Protein AF-Q5BWU7-F1 (afdb_monomer_lite)

Organism: Schistosoma japonicum (NCBI:txid6182)

Foldseek 3Di:
DVQLVVQADPVCHCVSSVVSCCVAVVVQVVVCVVVPLDDVVKDKDKDKDQDFPCVVPVVDDDDDDDDDDPRRDPIFIKIWIADPVRDTDIDGPVVDPPPDD

Secondary structure (DSSP, 8-state):
-HHHHTT-BTTTBHHHHHHHHIIIIIHHHHHHHHTT---TT-EEEEEEE---HHHHHTTS-----------PPPPEEEEEEE-TTS-EEEEETTTS-----

Radius of gyration: 16.76 Å; chains: 1; bounding box: 38×38×37 Å

pLDDT: mean 74.26, std 19.27, range [34.66, 96.88]

Structure (mmCIF, N/CA/C/O backbone):
data_AF-Q5BWU7-F1
#
_entry.id   AF-Q5BWU7-F1
#
loop_
_atom_site.group_PDB
_atom_site.id
_atom_site.type_symbol
_atom_site.label_atom_id
_atom_site.label_alt_id
_atom_site.label_comp_id
_atom_site.label_asym_id
_atom_site.label_entity_id
_atom_site.label_seq_id
_atom_site.pdbx_PDB_ins_code
_atom_site.Cartn_x
_atom_site.Cartn_y
_atom_site.Cartn_z
_atom_site.occupancy
_atom_site.B_iso_or_equiv
_atom_site.auth_seq_id
_atom_site.auth_comp_id
_atom_site.auth_asym_id
_atom_site.auth_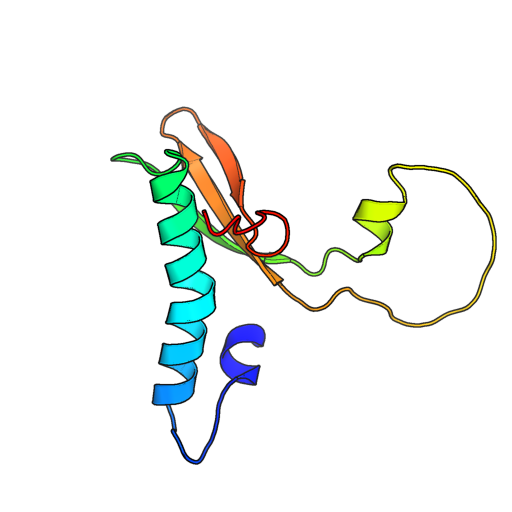atom_id
_atom_site.pdbx_PDB_model_num
ATOM 1 N N . VAL A 1 1 ? -2.930 -4.924 -8.052 1.00 57.03 1 VAL A N 1
ATOM 2 C CA . VAL A 1 1 ? -1.567 -5.506 -8.150 1.00 57.03 1 VAL A CA 1
ATOM 3 C C . VAL A 1 1 ? -0.626 -4.532 -8.849 1.00 57.03 1 VAL A C 1
ATOM 5 O O . VAL A 1 1 ? 0.527 -4.436 -8.454 1.00 57.03 1 VAL A O 1
ATOM 8 N N . ASP A 1 2 ? -1.155 -3.741 -9.780 1.00 77.12 2 ASP A N 1
ATOM 9 C CA . ASP A 1 2 ? -0.426 -2.786 -10.626 1.00 77.12 2 ASP A CA 1
ATOM 10 C C . ASP A 1 2 ? 0.504 -1.829 -9.862 1.00 77.12 2 ASP A C 1
ATOM 12 O O . ASP A 1 2 ? 1.660 -1.706 -10.228 1.00 77.12 2 ASP A O 1
ATOM 16 N N . LEU A 1 3 ? 0.101 -1.296 -8.702 1.00 80.94 3 LEU A N 1
ATOM 17 C CA . LEU A 1 3 ? 0.917 -0.340 -7.933 1.00 80.94 3 LEU A CA 1
ATOM 18 C C . LEU A 1 3 ? 2.337 -0.778 -7.550 1.00 80.94 3 LEU A C 1
ATOM 20 O O . LEU A 1 3 ? 3.233 0.059 -7.465 1.00 80.94 3 LEU A O 1
ATOM 24 N N . ILE A 1 4 ? 2.516 -2.053 -7.209 1.00 86.06 4 ILE A N 1
ATOM 25 C CA . ILE A 1 4 ? 3.829 -2.589 -6.826 1.00 86.06 4 ILE A CA 1
ATOM 26 C C . ILE A 1 4 ? 4.623 -2.941 -8.085 1.00 86.06 4 ILE A C 1
ATOM 28 O O . ILE A 1 4 ? 5.834 -2.749 -8.135 1.00 86.06 4 ILE A O 1
ATOM 32 N N . VAL A 1 5 ? 3.922 -3.428 -9.111 1.00 86.12 5 VAL A N 1
ATOM 33 C CA . VAL A 1 5 ? 4.504 -3.805 -10.401 1.00 86.12 5 VAL A CA 1
ATOM 34 C C . VAL A 1 5 ? 4.990 -2.576 -11.170 1.00 86.12 5 VAL A C 1
ATOM 36 O O . VAL A 1 5 ? 6.019 -2.659 -11.830 1.00 86.12 5 VAL A O 1
ATOM 39 N N . ASP A 1 6 ? 4.330 -1.427 -11.023 1.00 84.31 6 ASP A N 1
ATOM 40 C CA . ASP A 1 6 ? 4.732 -0.152 -11.632 1.00 84.31 6 ASP A CA 1
ATOM 41 C C . ASP A 1 6 ? 6.125 0.312 -11.177 1.00 84.31 6 ASP A C 1
ATOM 43 O O . ASP A 1 6 ? 6.799 1.048 -11.893 1.00 84.31 6 ASP A O 1
ATOM 47 N N . GLY A 1 7 ? 6.579 -0.120 -9.996 1.00 83.44 7 GLY A N 1
ATOM 48 C CA . GLY A 1 7 ? 7.933 0.149 -9.510 1.00 83.44 7 GLY A CA 1
ATOM 49 C C . GLY A 1 7 ? 8.970 -0.895 -9.931 1.00 83.44 7 GLY A C 1
ATOM 50 O O . GLY A 1 7 ? 10.082 -0.882 -9.404 1.00 83.44 7 GLY A O 1
ATOM 51 N N . TYR A 1 8 ? 8.629 -1.809 -10.846 1.00 92.75 8 TYR A N 1
ATOM 52 C CA . TYR A 1 8 ? 9.573 -2.783 -11.381 1.00 92.75 8 TYR A CA 1
ATOM 53 C C . TYR A 1 8 ? 10.646 -2.110 -12.242 1.00 92.75 8 TYR A C 1
ATOM 55 O O . TYR A 1 8 ? 10.350 -1.467 -13.248 1.00 92.75 8 TYR A O 1
ATOM 63 N N . ASP A 1 9 ? 11.905 -2.348 -11.895 1.00 92.00 9 ASP A N 1
ATOM 64 C CA . ASP A 1 9 ? 13.063 -1.962 -12.695 1.00 92.00 9 ASP A CA 1
ATOM 65 C C . ASP A 1 9 ? 13.756 -3.218 -13.235 1.00 92.00 9 ASP A C 1
ATOM 67 O O . ASP A 1 9 ? 14.206 -4.074 -12.470 1.00 92.00 9 ASP A O 1
ATOM 71 N N . VAL A 1 10 ? 13.878 -3.314 -14.563 1.00 94.94 10 VAL A N 1
ATOM 72 C CA . VAL A 1 10 ? 14.530 -4.430 -15.268 1.00 94.94 10 VAL A CA 1
ATOM 73 C C . VAL A 1 10 ? 15.983 -4.612 -14.827 1.00 94.94 10 VAL A C 1
ATOM 75 O O . VAL A 1 10 ? 16.434 -5.749 -14.707 1.00 94.94 10 VAL A O 1
ATOM 78 N N . TYR A 1 11 ? 16.710 -3.523 -14.559 1.00 96.88 11 TYR A N 1
ATOM 79 C CA . TYR A 1 11 ? 18.107 -3.587 -14.129 1.00 96.88 11 TYR A CA 1
ATOM 80 C C . TYR A 1 11 ? 18.248 -4.272 -12.763 1.00 96.88 11 TYR A C 1
ATOM 82 O O . TYR A 1 11 ? 19.200 -5.015 -12.527 1.00 96.88 11 TYR A O 1
ATOM 90 N N . TYR A 1 12 ? 17.272 -4.065 -11.875 1.00 93.56 12 TYR A N 1
ATOM 91 C CA . TYR A 1 12 ? 17.260 -4.643 -10.530 1.00 93.56 12 TYR A CA 1
ATOM 92 C C . TYR A 1 12 ? 16.395 -5.909 -10.416 1.00 93.56 12 TYR A C 1
ATOM 94 O O . TYR A 1 12 ? 16.438 -6.599 -9.393 1.00 93.56 12 TYR A O 1
ATOM 102 N N . GLY A 1 13 ? 15.620 -6.248 -11.447 1.00 93.00 13 GLY A N 1
ATOM 103 C CA . GLY A 1 13 ? 14.727 -7.402 -11.471 1.00 93.00 13 GLY A CA 1
ATOM 104 C C . GLY A 1 13 ? 13.753 -7.406 -10.290 1.00 93.00 13 GLY A C 1
ATOM 105 O O . GLY A 1 13 ? 13.326 -6.358 -9.806 1.00 93.00 13 GLY A O 1
ATOM 106 N N . ALA A 1 14 ? 13.436 -8.589 -9.756 1.00 93.00 14 ALA A N 1
ATOM 107 C CA . ALA A 1 14 ? 12.515 -8.746 -8.621 1.00 93.00 14 ALA A CA 1
ATOM 108 C C . ALA A 1 14 ? 12.952 -8.007 -7.335 1.00 93.00 14 ALA A C 1
ATOM 110 O O . ALA A 1 14 ? 12.140 -7.820 -6.429 1.00 93.00 14 ALA A O 1
ATOM 111 N N . ARG A 1 15 ? 14.209 -7.542 -7.245 1.00 95.19 15 ARG A N 1
ATOM 112 C CA . ARG A 1 15 ? 14.677 -6.725 -6.116 1.00 95.19 15 ARG A CA 1
ATOM 113 C C . ARG A 1 15 ? 13.929 -5.392 -6.023 1.00 95.19 15 ARG A C 1
ATOM 115 O O . ARG A 1 15 ? 13.660 -4.938 -4.917 1.00 95.19 15 ARG A O 1
ATOM 122 N N . SER A 1 16 ? 13.579 -4.798 -7.163 1.00 94.00 16 SER A N 1
ATOM 123 C CA . SER A 1 16 ? 12.797 -3.553 -7.224 1.00 94.00 16 SER A CA 1
ATOM 124 C C . SER A 1 16 ? 11.397 -3.723 -6.620 1.00 94.00 16 SER A C 1
ATOM 126 O O . SER A 1 16 ? 10.952 -2.891 -5.837 1.00 94.00 16 SER A O 1
ATOM 128 N N . ILE A 1 17 ? 10.758 -4.871 -6.863 1.00 92.88 17 ILE A N 1
ATOM 129 C CA . ILE A 1 17 ? 9.475 -5.234 -6.247 1.00 92.88 17 ILE A CA 1
ATOM 130 C C . ILE A 1 17 ? 9.598 -5.349 -4.731 1.00 92.88 17 ILE A C 1
ATOM 132 O O . ILE A 1 17 ? 8.762 -4.817 -4.005 1.00 92.88 17 ILE A O 1
ATOM 136 N N . ASN A 1 18 ? 10.643 -6.023 -4.242 1.00 94.06 18 ASN A N 1
ATOM 137 C CA . ASN A 1 18 ? 10.852 -6.157 -2.804 1.00 94.06 18 ASN A CA 1
ATOM 138 C C . ASN A 1 18 ? 11.035 -4.785 -2.134 1.00 94.06 18 ASN A C 1
ATOM 140 O O . ASN A 1 18 ? 10.435 -4.522 -1.097 1.00 94.06 18 ASN A O 1
ATOM 144 N N . TYR A 1 19 ? 11.782 -3.882 -2.775 1.00 93.38 19 TYR A N 1
ATOM 145 C CA . TYR A 1 19 ? 11.934 -2.506 -2.305 1.00 93.38 19 TYR A CA 1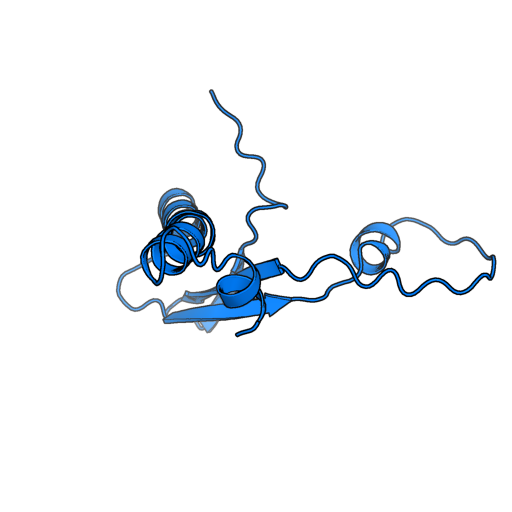
ATOM 146 C C . TYR A 1 19 ? 10.594 -1.755 -2.225 1.00 93.38 19 TYR A C 1
ATOM 148 O O . TYR A 1 19 ? 10.319 -1.086 -1.227 1.00 93.38 19 TYR A O 1
ATOM 156 N N . GLU A 1 20 ? 9.730 -1.887 -3.235 1.00 90.44 20 GLU A N 1
ATOM 157 C CA . GLU A 1 20 ? 8.404 -1.256 -3.221 1.00 90.44 20 GLU A CA 1
ATOM 158 C C . GLU A 1 20 ? 7.484 -1.821 -2.129 1.00 90.44 20 GLU A C 1
ATOM 160 O O . GLU A 1 20 ? 6.727 -1.072 -1.506 1.00 90.44 20 GLU A O 1
ATOM 165 N N . ILE A 1 21 ? 7.579 -3.122 -1.843 1.00 92.50 21 ILE A N 1
ATOM 166 C CA . ILE A 1 21 ? 6.863 -3.758 -0.730 1.00 92.50 21 ILE A CA 1
ATOM 167 C C . ILE A 1 21 ? 7.368 -3.212 0.610 1.00 92.50 21 ILE A C 1
ATOM 169 O O . ILE A 1 21 ? 6.559 -2.812 1.448 1.00 92.50 21 ILE A O 1
ATOM 173 N N . GLU A 1 22 ? 8.685 -3.146 0.809 1.00 91.75 22 GLU A N 1
ATOM 174 C CA . GLU A 1 22 ? 9.296 -2.656 2.049 1.00 91.75 22 GLU A CA 1
ATOM 175 C C . GLU A 1 22 ? 8.876 -1.210 2.350 1.00 91.75 22 GLU A C 1
ATOM 177 O O . GLU A 1 22 ? 8.313 -0.923 3.407 1.00 91.75 22 GLU A O 1
ATOM 182 N N . ARG A 1 23 ? 9.061 -0.294 1.397 1.00 87.94 23 ARG A N 1
ATOM 183 C CA . ARG A 1 23 ? 8.807 1.137 1.633 1.00 87.94 23 ARG A CA 1
ATOM 184 C C . ARG A 1 23 ? 7.327 1.515 1.751 1.00 87.94 23 ARG A C 1
ATOM 186 O O . ARG A 1 23 ? 7.028 2.601 2.238 1.00 87.94 23 ARG A O 1
ATOM 193 N N . ARG A 1 24 ? 6.400 0.709 1.212 1.00 87.81 24 ARG A N 1
ATOM 194 C CA . ARG A 1 24 ? 4.961 1.038 1.223 1.00 87.81 24 ARG A CA 1
ATOM 195 C C . ARG A 1 24 ? 4.174 0.163 2.185 1.00 87.81 24 ARG A C 1
ATOM 197 O O . ARG A 1 24 ? 3.411 0.681 2.987 1.00 87.81 24 ARG A O 1
ATOM 204 N N . ILE A 1 25 ? 4.334 -1.156 2.112 1.00 90.12 25 ILE A N 1
ATOM 205 C CA . ILE A 1 25 ? 3.546 -2.096 2.919 1.00 90.12 25 ILE A CA 1
ATOM 206 C C . ILE A 1 25 ? 4.172 -2.262 4.301 1.00 90.12 25 ILE A C 1
ATOM 208 O O . ILE A 1 25 ? 3.465 -2.144 5.300 1.00 90.12 25 ILE A O 1
ATOM 212 N N . ILE A 1 26 ? 5.486 -2.497 4.379 1.00 92.62 26 ILE A N 1
ATOM 213 C CA . ILE A 1 26 ? 6.142 -2.685 5.682 1.00 92.62 26 ILE A CA 1
ATOM 214 C C . ILE A 1 26 ? 6.145 -1.378 6.472 1.00 92.62 26 ILE A C 1
ATOM 216 O O . ILE A 1 26 ? 5.838 -1.398 7.658 1.00 92.62 26 ILE A O 1
ATOM 220 N N . SER A 1 27 ? 6.376 -0.235 5.822 1.00 90.50 27 SER A N 1
ATOM 221 C CA . SER A 1 27 ? 6.249 1.068 6.486 1.00 90.50 27 SER A CA 1
ATOM 222 C C . SER A 1 27 ? 4.847 1.320 7.061 1.00 90.50 27 SER A C 1
ATOM 224 O O . SER A 1 27 ? 4.742 1.827 8.172 1.00 90.50 27 SER A O 1
ATOM 226 N N . LEU A 1 28 ? 3.770 0.927 6.366 1.00 89.25 28 LEU A N 1
ATOM 227 C CA . LEU A 1 28 ? 2.401 1.022 6.902 1.00 89.25 28 LEU A CA 1
ATOM 228 C C . LEU A 1 28 ? 2.180 0.119 8.113 1.00 89.25 28 LEU A C 1
ATOM 230 O O . LEU A 1 28 ? 1.513 0.515 9.064 1.00 89.25 28 LEU A O 1
ATOM 234 N N . LEU A 1 29 ? 2.713 -1.100 8.065 1.00 90.88 29 LEU A N 1
ATOM 235 C CA . LEU A 1 29 ? 2.622 -2.041 9.177 1.00 90.88 29 LEU A CA 1
ATOM 236 C C . LEU A 1 29 ? 3.378 -1.525 10.401 1.00 90.88 29 LEU A C 1
ATOM 238 O O . LEU A 1 29 ? 2.827 -1.554 11.495 1.00 90.88 29 LEU A O 1
ATOM 242 N N . ALA A 1 30 ? 4.594 -1.010 10.211 1.00 90.75 30 ALA A N 1
ATOM 243 C CA . ALA A 1 30 ? 5.369 -0.389 11.280 1.00 90.75 30 ALA A CA 1
ATOM 244 C C . ALA A 1 30 ? 4.605 0.788 11.899 1.00 90.75 30 ALA A C 1
ATOM 246 O O . ALA A 1 30 ? 4.470 0.868 13.113 1.00 90.75 30 ALA A O 1
ATOM 247 N N . LEU A 1 31 ? 4.006 1.638 11.063 1.00 87.44 31 LEU A N 1
ATOM 248 C CA . LEU A 1 31 ? 3.189 2.755 11.523 1.00 87.44 31 LEU A CA 1
ATOM 249 C C . LEU A 1 31 ? 1.972 2.296 12.347 1.00 87.44 31 LEU A C 1
ATOM 251 O O . LEU A 1 31 ? 1.660 2.884 13.380 1.00 87.44 31 LEU A O 1
ATOM 255 N N . ALA A 1 32 ? 1.279 1.243 11.908 1.00 88.38 32 ALA A N 1
ATOM 256 C CA . ALA A 1 32 ? 0.151 0.684 12.650 1.00 88.38 32 ALA A CA 1
ATOM 257 C C . ALA A 1 32 ? 0.571 0.090 14.003 1.00 88.38 32 ALA A C 1
ATOM 259 O O . ALA A 1 32 ? -0.217 0.115 14.950 1.00 88.38 32 ALA A O 1
ATOM 260 N N . ASP A 1 33 ? 1.791 -0.438 14.088 1.00 89.50 33 ASP A N 1
ATOM 261 C CA . ASP A 1 33 ? 2.365 -0.981 15.319 1.00 89.50 33 ASP A CA 1
ATOM 262 C C . ASP A 1 33 ? 2.725 0.150 16.288 1.00 89.50 33 ASP A C 1
ATOM 264 O O . ASP A 1 33 ? 2.281 0.147 17.435 1.00 89.50 33 ASP A O 1
ATOM 268 N N . GLU A 1 34 ? 3.409 1.189 15.795 1.00 88.75 34 GLU A N 1
ATOM 269 C CA . GLU A 1 34 ? 3.757 2.395 16.558 1.00 88.75 34 GLU A CA 1
ATOM 270 C C . GLU A 1 34 ? 2.520 3.127 17.102 1.00 88.75 34 GLU A C 1
ATOM 272 O O . GLU A 1 34 ? 2.540 3.646 18.219 1.00 88.75 34 GLU A O 1
ATOM 277 N N . GLN A 1 35 ? 1.422 3.147 16.340 1.00 86.88 35 GLN A N 1
ATOM 278 C CA . GLN A 1 35 ? 0.147 3.742 16.759 1.00 86.88 35 GLN A CA 1
ATOM 279 C C . GLN A 1 35 ? -0.686 2.820 17.666 1.00 86.88 35 GLN A C 1
ATOM 281 O O . GLN A 1 35 ? -1.718 3.240 18.192 1.00 86.88 35 GLN A O 1
ATOM 286 N N . GLY A 1 36 ? -0.238 1.581 17.886 1.00 86.50 36 GLY A N 1
ATOM 287 C CA . GLY A 1 36 ? -0.887 0.625 18.779 1.00 86.50 36 GLY A CA 1
ATOM 288 C C . GLY A 1 36 ? -2.168 0.010 18.218 1.00 86.50 36 GLY A C 1
ATOM 289 O O . GLY A 1 36 ? -3.007 -0.435 18.993 1.00 86.50 36 GLY A O 1
ATOM 290 N N . TYR A 1 37 ? -2.345 -0.024 16.895 1.00 86.00 37 TYR A N 1
ATOM 291 C CA . TYR A 1 37 ? -3.493 -0.680 16.257 1.00 86.00 37 TYR A CA 1
ATOM 292 C C . TYR A 1 37 ? -3.290 -2.186 16.057 1.00 86.00 37 TYR A C 1
ATOM 294 O O . TYR A 1 37 ? -4.259 -2.938 15.913 1.00 86.00 37 TYR A O 1
ATOM 302 N N . LEU A 1 38 ? -2.036 -2.644 16.041 1.00 87.69 38 LEU A N 1
ATOM 303 C CA . LEU A 1 38 ? -1.687 -4.055 15.917 1.00 87.69 38 LEU A CA 1
ATOM 304 C C . LEU A 1 38 ? -1.627 -4.720 17.298 1.00 87.69 38 LEU A C 1
ATOM 306 O O . LEU A 1 38 ? -0.836 -4.356 18.167 1.00 87.69 38 LEU A O 1
ATOM 310 N N . HIS A 1 39 ? -2.473 -5.728 17.496 1.00 86.88 39 HIS A N 1
ATOM 311 C CA . HIS A 1 39 ? -2.514 -6.546 18.702 1.00 86.88 39 HIS A CA 1
ATOM 312 C C . HIS A 1 39 ? -2.531 -8.035 18.336 1.00 86.88 39 HIS A C 1
ATOM 314 O O . HIS A 1 39 ? -2.905 -8.403 17.217 1.00 86.88 39 HIS A O 1
ATOM 320 N N . PRO A 1 40 ? -2.154 -8.930 19.266 1.00 88.00 40 PRO A N 1
ATOM 321 C CA . PRO A 1 40 ? -2.326 -10.361 19.062 1.00 88.00 40 PRO A CA 1
ATOM 322 C C . PRO A 1 40 ? -3.793 -10.698 18.760 1.00 88.00 40 PRO A C 1
ATOM 324 O O . PRO A 1 40 ? -4.678 -10.436 19.571 1.00 88.00 40 PRO A O 1
ATOM 327 N N . GLY A 1 41 ? -4.046 -11.282 17.587 1.00 85.44 41 GLY A N 1
ATOM 328 C CA . GLY A 1 41 ? -5.399 -11.590 17.109 1.00 85.44 41 GLY A CA 1
ATOM 329 C C . GLY A 1 41 ? -6.039 -10.509 16.230 1.00 85.44 41 GLY A C 1
ATOM 330 O O . GLY A 1 41 ? -7.161 -10.714 15.772 1.00 85.44 41 GLY A O 1
ATOM 331 N N . SER A 1 42 ? -5.347 -9.398 15.954 1.00 86.00 42 SER A N 1
ATOM 332 C CA . SER A 1 42 ? -5.777 -8.438 14.933 1.00 86.00 42 SER A CA 1
ATOM 333 C C . SER A 1 42 ? -5.664 -9.039 13.530 1.00 86.00 42 SER A C 1
ATOM 335 O O . SER A 1 42 ? -4.722 -9.770 13.213 1.00 86.00 42 SER A O 1
ATOM 337 N N . HIS A 1 43 ? -6.607 -8.684 12.662 1.00 90.56 43 HIS A N 1
ATOM 338 C CA . HIS A 1 43 ? -6.593 -9.037 11.248 1.00 90.56 43 HIS A CA 1
ATOM 339 C C . HIS A 1 43 ? -6.197 -7.828 10.409 1.00 90.56 43 HIS A C 1
ATOM 341 O O . HIS A 1 43 ? -6.709 -6.730 10.604 1.00 90.56 43 HIS A O 1
ATOM 347 N N . VAL A 1 44 ? -5.301 -8.037 9.450 1.00 90.25 44 VAL A N 1
ATOM 348 C CA . VAL A 1 44 ? -4.799 -6.976 8.578 1.00 90.25 44 VAL A CA 1
ATOM 349 C C . VAL A 1 44 ? -5.252 -7.237 7.151 1.00 90.25 44 VAL A C 1
ATOM 351 O O . VAL A 1 44 ? -5.013 -8.313 6.606 1.00 90.25 44 VAL A O 1
ATOM 354 N N . ASN A 1 45 ? -5.880 -6.240 6.536 1.00 91.06 45 ASN A N 1
ATOM 355 C CA . ASN A 1 45 ? -6.300 -6.273 5.145 1.00 91.06 45 ASN A CA 1
ATOM 356 C C . ASN A 1 45 ? -5.662 -5.115 4.369 1.00 91.06 45 ASN A C 1
ATOM 358 O O . ASN A 1 45 ? -5.877 -3.946 4.684 1.00 91.06 45 ASN A O 1
ATOM 362 N N . ILE A 1 46 ? -4.894 -5.442 3.333 1.00 88.81 46 ILE A N 1
ATOM 363 C CA . ILE A 1 46 ? -4.194 -4.465 2.495 1.00 88.81 46 ILE A CA 1
ATOM 364 C C . ILE A 1 46 ? -5.028 -4.226 1.239 1.00 88.81 46 ILE A C 1
ATOM 366 O O . ILE A 1 46 ? -5.378 -5.165 0.525 1.00 88.81 46 ILE A O 1
ATOM 370 N N . SER A 1 47 ? -5.333 -2.963 0.953 1.00 87.50 47 SER A N 1
ATOM 371 C CA . SER A 1 47 ? -6.158 -2.572 -0.190 1.00 87.50 47 SER A CA 1
ATOM 372 C C . SER A 1 47 ? -5.542 -1.410 -0.960 1.00 87.50 47 SER A C 1
ATOM 374 O O . SER A 1 47 ? -4.693 -0.684 -0.447 1.00 87.50 47 SER A O 1
ATOM 376 N N . VAL A 1 48 ? -5.962 -1.244 -2.213 1.00 85.62 48 VAL A N 1
ATOM 377 C CA . VAL A 1 48 ? -5.576 -0.099 -3.039 1.00 85.62 48 VAL A CA 1
ATOM 378 C C . VAL A 1 48 ? -6.764 0.847 -3.137 1.00 85.62 48 VAL A C 1
ATOM 380 O O . VAL A 1 48 ? -7.847 0.443 -3.556 1.00 85.62 48 VAL A O 1
ATOM 383 N N . SER A 1 49 ? -6.563 2.101 -2.743 1.00 81.88 49 SER A N 1
ATOM 384 C CA . SER A 1 49 ? -7.559 3.161 -2.848 1.00 81.88 49 SER A CA 1
ATOM 385 C C . SER A 1 49 ? -7.229 4.090 -4.011 1.00 81.88 49 SER A C 1
ATOM 387 O O . SER A 1 49 ? -6.088 4.513 -4.185 1.00 81.88 49 SER A O 1
ATOM 389 N N . HIS A 1 50 ? -8.256 4.440 -4.781 1.00 70.12 50 HIS A N 1
ATOM 390 C CA . HIS A 1 50 ? -8.199 5.433 -5.858 1.00 70.12 50 HIS A CA 1
ATOM 391 C C . HIS A 1 50 ? -8.923 6.734 -5.472 1.00 70.12 50 HIS A C 1
ATOM 393 O O . HIS A 1 50 ? -9.314 7.505 -6.348 1.00 70.12 50 HIS A O 1
ATOM 399 N N . LYS A 1 51 ? -9.169 6.961 -4.168 1.00 60.22 51 LYS A N 1
ATOM 400 C CA . LYS A 1 51 ? -9.938 8.114 -3.664 1.00 60.22 51 LYS A CA 1
ATOM 401 C C . LYS A 1 51 ? -9.387 9.413 -4.238 1.00 60.22 51 LYS A C 1
ATOM 403 O O . LYS A 1 51 ? -8.256 9.773 -3.905 1.00 60.22 51 LYS A O 1
ATOM 408 N N . SER A 1 52 ? -10.174 10.097 -5.069 1.00 50.66 52 SER A N 1
ATOM 409 C CA . SER A 1 52 ? -9.759 11.333 -5.727 1.00 50.66 52 SER A CA 1
ATOM 410 C C . SER A 1 52 ? -9.415 12.384 -4.668 1.00 50.66 52 SER A C 1
ATOM 412 O O . SER A 1 52 ? -10.068 12.458 -3.631 1.00 50.66 52 SER A O 1
ATOM 414 N N . VAL A 1 53 ? -8.423 13.239 -4.932 1.00 50.06 53 VAL A N 1
ATOM 415 C CA . VAL A 1 53 ? -8.108 14.413 -4.095 1.00 50.06 53 VAL A CA 1
ATOM 416 C C . VAL A 1 53 ? -9.365 15.286 -3.888 1.00 50.06 53 VAL A C 1
ATOM 418 O O . VAL A 1 53 ? -9.497 15.963 -2.870 1.00 50.06 53 VAL A O 1
ATOM 421 N N . LYS A 1 54 ? -10.348 15.203 -4.803 1.00 45.97 54 LYS A N 1
ATOM 422 C CA . LYS A 1 54 ? -11.671 15.831 -4.668 1.00 45.97 54 LYS A CA 1
ATOM 423 C C . LYS A 1 54 ? -12.510 15.319 -3.489 1.00 45.97 54 LYS A C 1
ATOM 425 O O . LYS A 1 54 ? -13.268 16.113 -2.940 1.00 45.97 54 LYS A O 1
ATOM 430 N N . ASP A 1 55 ? -12.369 14.062 -3.069 1.00 49.72 55 ASP A N 1
ATOM 431 C CA . ASP A 1 55 ? -13.171 13.493 -1.973 1.00 49.72 55 ASP A CA 1
ATOM 432 C C . ASP A 1 55 ? -12.707 13.986 -0.591 1.00 49.72 55 ASP A C 1
ATOM 434 O O . ASP A 1 55 ? -13.497 14.032 0.349 1.00 49.72 55 ASP A O 1
ATOM 438 N N . GLU A 1 56 ? -11.443 14.402 -0.469 1.00 53.25 56 GLU A N 1
ATOM 439 C CA . GLU A 1 56 ? -10.890 14.996 0.759 1.00 53.25 56 GLU A CA 1
ATOM 440 C C . GLU A 1 56 ? -11.196 16.508 0.817 1.00 53.25 56 GLU A C 1
ATOM 442 O O . GLU A 1 56 ? -11.518 17.048 1.875 1.00 53.25 56 GLU A O 1
ATOM 447 N N . ALA A 1 57 ? -11.168 17.195 -0.333 1.00 47.25 57 ALA A N 1
ATOM 448 C CA . ALA A 1 57 ? -11.404 18.637 -0.424 1.00 47.25 57 ALA A CA 1
ATOM 449 C C . ALA A 1 57 ? -12.897 19.035 -0.390 1.00 47.25 57 ALA A C 1
ATOM 451 O O . ALA A 1 57 ? -13.230 20.110 0.107 1.00 47.25 57 ALA A O 1
ATOM 452 N N . TRP A 1 58 ? -13.823 18.189 -0.864 1.00 44.41 58 TRP A N 1
ATOM 453 C CA . TRP A 1 58 ? -15.259 18.526 -0.919 1.00 44.41 58 TRP A CA 1
ATOM 454 C C . TRP A 1 58 ? -16.005 18.365 0.419 1.00 44.41 58 TRP A C 1
ATOM 456 O O . TRP A 1 58 ? -17.127 18.854 0.562 1.00 44.41 58 TRP A O 1
ATOM 466 N N . SER A 1 59 ? -15.384 17.793 1.460 1.00 48.69 59 SER A N 1
ATOM 467 C CA . SER A 1 59 ? -15.937 17.902 2.824 1.00 48.69 59 SER A CA 1
ATOM 468 C C . SER A 1 59 ? -15.812 19.324 3.397 1.00 48.69 59 SER A C 1
ATOM 470 O O . SER A 1 59 ? -16.359 19.606 4.463 1.00 48.69 59 SER A O 1
ATOM 472 N N . SER A 1 60 ? -15.134 20.240 2.695 1.00 51.38 60 SER A N 1
ATOM 473 C CA . SER A 1 60 ? -15.044 21.653 3.053 1.00 51.38 60 SER A CA 1
ATOM 474 C C . SER A 1 60 ? -15.311 22.549 1.836 1.00 51.38 60 SER A C 1
ATOM 476 O O . SER A 1 60 ? -14.393 22.975 1.151 1.00 51.38 60 SER A O 1
ATOM 478 N N . LYS A 1 61 ? -16.586 22.932 1.678 1.00 39.22 61 LYS A N 1
ATOM 479 C CA . LYS A 1 61 ? -17.136 24.042 0.861 1.00 39.22 61 LYS A CA 1
ATOM 480 C C . LYS A 1 61 ? -17.559 23.738 -0.590 1.00 39.22 61 LYS A C 1
ATOM 482 O O . LYS A 1 61 ? -16.781 23.327 -1.439 1.00 39.22 61 LYS A O 1
ATOM 487 N N . LYS A 1 62 ? -18.826 24.092 -0.859 1.00 46.25 62 LYS A N 1
ATOM 488 C CA . LYS A 1 62 ? -19.432 24.328 -2.182 1.00 46.25 62 LYS A CA 1
ATOM 489 C C . LYS A 1 62 ? -18.585 25.284 -3.032 1.00 46.25 62 LYS A C 1
ATOM 491 O O . LYS A 1 62 ? -18.313 26.386 -2.560 1.00 46.25 62 LYS A O 1
ATOM 496 N N . SER A 1 63 ? -18.398 24.957 -4.312 1.00 38.28 63 SER A N 1
ATOM 497 C CA . SER A 1 63 ? -18.569 25.909 -5.429 1.00 38.28 63 SER A CA 1
ATOM 498 C C . SER A 1 63 ? -18.509 25.215 -6.798 1.00 38.28 63 SER A C 1
ATOM 500 O O . SER A 1 63 ? -17.710 24.306 -7.003 1.00 38.28 63 SER A O 1
ATOM 502 N N . ASP A 1 64 ? -19.393 25.679 -7.684 1.00 47.25 64 ASP A N 1
ATOM 503 C CA . ASP A 1 64 ? -19.609 25.352 -9.101 1.00 47.25 64 ASP A CA 1
ATOM 504 C C . ASP A 1 64 ? -18.366 25.430 -10.007 1.00 47.25 64 ASP A C 1
ATOM 506 O O . ASP A 1 64 ? -17.485 26.259 -9.783 1.00 47.25 64 ASP A O 1
ATOM 510 N N . GLY A 1 65 ? -18.386 24.677 -11.120 1.00 38.59 65 GLY A N 1
ATOM 511 C CA . GLY A 1 65 ? -17.610 25.011 -12.326 1.00 38.59 65 GLY A CA 1
ATOM 512 C C . GLY A 1 65 ? -16.936 23.835 -13.044 1.00 38.59 65 GLY A C 1
ATOM 513 O O . GLY A 1 65 ? -15.956 23.274 -12.572 1.00 38.59 65 GLY A O 1
ATOM 514 N N . ASN A 1 66 ? -17.459 23.505 -14.223 1.00 45.53 66 ASN A N 1
ATOM 515 C CA . ASN A 1 66 ? -17.091 22.431 -15.150 1.00 45.53 66 ASN A CA 1
ATOM 516 C C . ASN A 1 66 ? -15.723 22.620 -15.860 1.00 45.53 66 ASN A C 1
ATOM 518 O O . ASN A 1 66 ? -15.521 23.655 -16.491 1.00 45.53 66 ASN A O 1
ATOM 522 N N . ASN A 1 67 ? -14.840 21.606 -15.839 1.00 41.47 67 ASN A N 1
ATOM 523 C CA . ASN A 1 67 ? -14.114 21.109 -17.024 1.00 41.47 67 ASN A CA 1
ATOM 524 C C . ASN A 1 67 ? -13.361 19.797 -16.727 1.00 41.47 67 ASN A C 1
ATOM 526 O O . ASN A 1 67 ? -12.725 19.635 -15.686 1.00 41.47 67 ASN A O 1
ATOM 530 N N . ASP A 1 68 ? -13.479 18.869 -17.668 1.00 46.09 68 ASP A N 1
ATOM 531 C CA . ASP A 1 68 ? -13.148 17.450 -17.587 1.00 46.09 68 ASP A CA 1
ATOM 532 C C . ASP A 1 68 ? -11.627 17.205 -17.661 1.00 46.09 68 ASP A C 1
ATOM 534 O O . ASP A 1 68 ? -10.992 17.376 -18.702 1.00 46.09 68 ASP A O 1
ATOM 538 N N . SER A 1 69 ? -11.023 16.808 -16.540 1.00 41.47 69 SER A N 1
ATOM 539 C CA . SER A 1 69 ? -9.752 16.088 -16.537 1.00 41.47 69 SER A CA 1
ATOM 540 C C . SER A 1 69 ? -9.824 14.984 -15.492 1.00 41.47 69 SER A C 1
ATOM 542 O O . SER A 1 69 ? -10.179 15.201 -14.328 1.00 41.47 69 SER A O 1
ATOM 544 N N . ILE A 1 70 ? -9.528 13.773 -15.951 1.00 48.69 70 ILE A N 1
ATOM 545 C CA . ILE A 1 70 ? -9.487 12.517 -15.205 1.00 48.69 70 ILE A CA 1
ATOM 546 C C . ILE A 1 70 ? -8.387 12.635 -14.137 1.00 48.69 70 ILE A C 1
ATOM 548 O O . ILE A 1 70 ? -7.278 12.138 -14.278 1.00 48.69 70 ILE A O 1
ATOM 552 N N . THR A 1 71 ? -8.673 13.358 -13.060 1.00 48.19 71 THR A N 1
ATOM 553 C CA . THR A 1 71 ? -7.823 13.509 -11.874 1.00 48.19 71 THR A CA 1
ATOM 554 C C . THR A 1 71 ? -8.243 12.450 -10.860 1.00 48.19 71 THR A C 1
ATOM 556 O O . THR A 1 71 ? -8.674 12.723 -9.736 1.00 48.19 71 THR A O 1
ATOM 559 N N . SER A 1 72 ? -8.178 11.190 -11.298 1.00 55.88 72 SER A N 1
ATOM 560 C CA . SER A 1 72 ? -8.154 10.068 -10.366 1.00 55.88 72 SER A CA 1
ATOM 561 C C . SER A 1 72 ? -6.893 10.261 -9.527 1.00 55.88 72 SER A C 1
ATOM 563 O O . SER A 1 72 ? -5.803 10.400 -10.081 1.00 55.88 72 SER A O 1
ATOM 565 N N . SER A 1 73 ? -7.049 10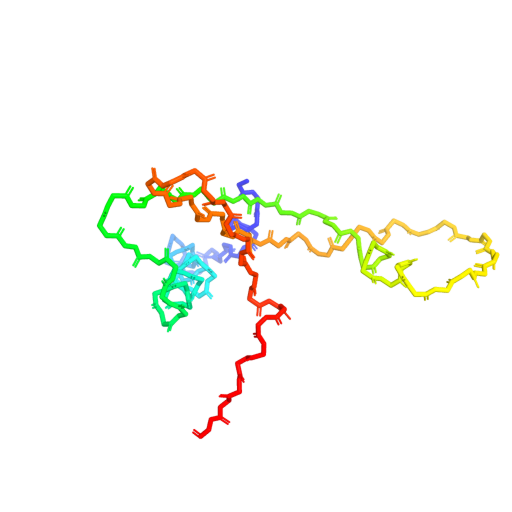.411 -8.210 1.00 58.66 73 SER A N 1
ATOM 566 C CA . SER A 1 73 ? -5.898 10.549 -7.312 1.00 58.66 73 SER A CA 1
ATOM 567 C C . SER A 1 73 ? -4.929 9.402 -7.565 1.00 58.66 73 SER A C 1
ATOM 569 O O . SER A 1 73 ? -5.399 8.293 -7.854 1.00 58.66 73 SER A O 1
ATOM 571 N N . PRO A 1 74 ? -3.610 9.637 -7.462 1.00 68.62 74 PRO A N 1
ATOM 572 C CA . PRO A 1 74 ? -2.646 8.566 -7.608 1.00 68.62 74 PRO A CA 1
ATOM 573 C C . PRO A 1 74 ? -3.057 7.375 -6.727 1.00 68.62 74 PRO A C 1
ATOM 575 O O . PRO A 1 74 ? -3.396 7.566 -5.551 1.00 68.62 74 PRO A O 1
ATOM 578 N N . PRO A 1 75 ? -3.091 6.158 -7.296 1.00 75.12 75 PRO A N 1
ATOM 579 C CA . PRO A 1 75 ? -3.470 4.972 -6.552 1.00 75.12 75 PRO A CA 1
ATOM 580 C C . PRO A 1 75 ? -2.574 4.829 -5.318 1.00 75.12 75 PRO A C 1
ATOM 582 O O . PRO A 1 75 ? -1.356 4.995 -5.393 1.00 75.12 75 PRO A O 1
ATOM 585 N N . ARG A 1 76 ? -3.179 4.542 -4.164 1.00 80.81 76 ARG A N 1
ATOM 586 C CA . ARG A 1 76 ? -2.470 4.478 -2.879 1.00 80.81 76 ARG A CA 1
ATOM 587 C C . ARG A 1 76 ? -2.755 3.193 -2.128 1.00 80.81 76 ARG A C 1
ATOM 589 O O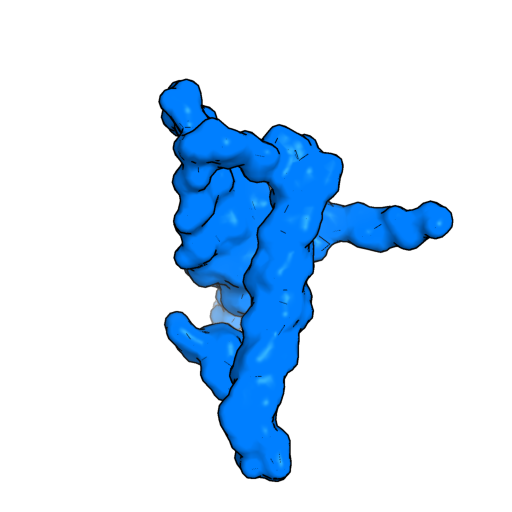 . ARG A 1 76 ? -3.838 2.625 -2.247 1.00 80.81 76 ARG A O 1
ATOM 596 N N . ILE A 1 77 ? -1.765 2.733 -1.370 1.00 86.12 77 ILE A N 1
ATOM 597 C CA . ILE A 1 77 ? -1.879 1.532 -0.540 1.00 86.12 77 ILE A CA 1
ATOM 598 C C . ILE A 1 77 ? -2.441 1.953 0.811 1.00 86.12 77 ILE A C 1
ATOM 600 O O . ILE A 1 77 ? -1.922 2.869 1.440 1.00 86.12 77 ILE A O 1
ATOM 604 N N . VAL A 1 78 ? -3.504 1.277 1.229 1.00 87.88 78 VAL A N 1
ATOM 605 C CA . VAL A 1 78 ? -4.222 1.544 2.469 1.00 87.88 78 VAL A CA 1
ATOM 606 C C . VAL A 1 78 ? -4.270 0.266 3.295 1.00 87.88 78 VAL A C 1
ATOM 608 O O . VAL A 1 78 ? -4.580 -0.814 2.776 1.00 87.88 78 VAL A O 1
ATOM 611 N N . LEU A 1 79 ? -3.970 0.399 4.582 1.00 88.50 79 LEU A N 1
ATOM 612 C CA . LEU A 1 79 ? -3.963 -0.684 5.552 1.00 88.50 79 LEU A CA 1
ATOM 613 C C . LEU A 1 79 ? -5.236 -0.628 6.399 1.00 88.50 79 LEU A C 1
ATOM 615 O O . LEU A 1 79 ? -5.455 0.340 7.115 1.00 88.50 79 LEU A O 1
ATOM 619 N N . ASN A 1 80 ? -6.062 -1.669 6.344 1.00 88.88 80 ASN A N 1
ATOM 620 C CA . ASN A 1 80 ? -7.231 -1.806 7.208 1.00 88.88 80 ASN A CA 1
ATOM 621 C C . ASN A 1 80 ? -6.900 -2.803 8.320 1.00 88.88 80 ASN A C 1
ATOM 623 O O . ASN A 1 80 ? -6.657 -3.978 8.037 1.00 88.88 80 ASN A O 1
ATOM 627 N N . VAL A 1 81 ? -6.883 -2.348 9.568 1.00 87.44 81 VAL A N 1
ATOM 628 C CA . VAL A 1 81 ? -6.612 -3.193 10.736 1.00 87.44 81 VAL A CA 1
ATOM 629 C C . VAL A 1 81 ? -7.913 -3.413 11.491 1.00 87.44 81 VAL A C 1
ATOM 631 O O . VAL A 1 81 ? -8.535 -2.457 11.947 1.00 87.44 81 VAL A O 1
ATOM 634 N N . THR A 1 82 ? -8.334 -4.668 11.616 1.00 87.50 82 THR A N 1
ATOM 635 C CA . THR A 1 82 ? -9.523 -5.067 12.370 1.00 87.50 82 THR A CA 1
ATOM 636 C C . THR A 1 82 ? -9.101 -5.695 13.694 1.00 87.50 82 THR A C 1
ATOM 638 O O . THR A 1 82 ? -8.418 -6.719 13.715 1.00 87.50 82 THR A O 1
ATOM 641 N N . ASP A 1 83 ? -9.519 -5.088 14.802 1.00 83.44 83 ASP A N 1
ATOM 642 C CA . ASP A 1 83 ? -9.331 -5.637 16.146 1.00 83.44 83 ASP A CA 1
ATOM 643 C C . ASP A 1 83 ? -10.277 -6.832 16.378 1.00 83.44 83 ASP A C 1
ATOM 645 O O . ASP A 1 83 ? -11.333 -6.959 15.758 1.00 83.44 83 ASP A O 1
ATOM 649 N N . SER A 1 84 ? -9.936 -7.668 17.352 1.00 78.06 84 SER A N 1
ATOM 650 C CA . SER A 1 84 ? -10.755 -8.733 17.941 1.00 78.06 84 SER A CA 1
ATOM 651 C C . SER A 1 84 ? -12.195 -8.312 18.287 1.00 78.06 84 SER A C 1
ATOM 653 O O . SER A 1 84 ? -13.105 -9.139 18.299 1.00 78.06 84 SER A O 1
ATOM 655 N N . LYS A 1 85 ? -12.423 -7.016 18.535 1.00 77.81 85 LYS A N 1
ATOM 656 C CA . LYS A 1 85 ? -13.739 -6.414 18.816 1.00 77.81 85 LYS A CA 1
ATOM 657 C C . LYS A 1 85 ? -14.517 -6.001 17.558 1.00 77.81 85 LYS A C 1
ATOM 659 O O . LYS A 1 85 ? -15.596 -5.428 17.675 1.00 77.81 85 LYS A O 1
ATOM 664 N N . GLY A 1 86 ? -13.967 -6.237 16.367 1.00 75.94 86 GLY A N 1
ATOM 665 C CA . GLY A 1 86 ? -14.555 -5.874 15.074 1.00 75.94 86 GLY A CA 1
ATOM 666 C C . GLY A 1 86 ? -14.384 -4.403 14.678 1.00 75.94 86 GLY A C 1
ATOM 667 O O . GLY A 1 86 ? -14.862 -3.998 13.618 1.00 75.94 86 GLY A O 1
ATOM 668 N N . LYS A 1 87 ? -13.701 -3.587 15.493 1.00 81.12 87 LYS A N 1
ATOM 669 C CA . LYS A 1 87 ? -13.368 -2.202 15.134 1.00 81.12 87 LYS A CA 1
ATOM 670 C C . LYS A 1 87 ? -12.324 -2.221 14.019 1.00 81.12 87 LYS A C 1
ATOM 672 O O . LYS A 1 87 ? -11.303 -2.883 14.173 1.00 81.12 87 LYS A O 1
ATOM 677 N N . THR A 1 88 ? -12.588 -1.514 12.922 1.00 81.88 88 THR A N 1
ATOM 678 C CA . THR A 1 88 ? -11.666 -1.419 11.783 1.00 81.88 88 THR A CA 1
ATOM 679 C C . THR A 1 88 ? -11.111 -0.008 11.678 1.00 81.88 88 THR A C 1
ATOM 681 O O . THR A 1 88 ? -11.884 0.931 11.512 1.00 81.88 88 THR A O 1
ATOM 684 N N . GLU A 1 89 ? -9.790 0.115 11.748 1.00 82.88 89 GLU A N 1
ATOM 685 C CA . GLU A 1 89 ? -9.058 1.369 11.575 1.00 82.88 89 GLU A CA 1
ATOM 686 C C . GLU A 1 89 ? -8.355 1.363 10.212 1.00 82.88 89 GLU A C 1
ATOM 688 O O . GLU A 1 89 ? -7.842 0.332 9.771 1.00 82.88 89 GLU A O 1
ATOM 693 N N . VAL A 1 90 ? -8.352 2.510 9.533 1.00 83.06 90 VAL A N 1
ATOM 694 C CA . VAL A 1 90 ? -7.822 2.668 8.172 1.00 83.06 90 VAL A CA 1
ATOM 695 C C . VAL A 1 90 ? -6.586 3.562 8.221 1.00 83.06 90 VAL A C 1
ATOM 697 O O . VAL A 1 90 ? -6.691 4.714 8.636 1.00 83.06 90 VAL A O 1
ATOM 700 N N . LEU A 1 91 ? -5.432 3.047 7.793 1.00 81.31 91 LEU A N 1
ATOM 701 C CA . LEU A 1 91 ? -4.152 3.758 7.792 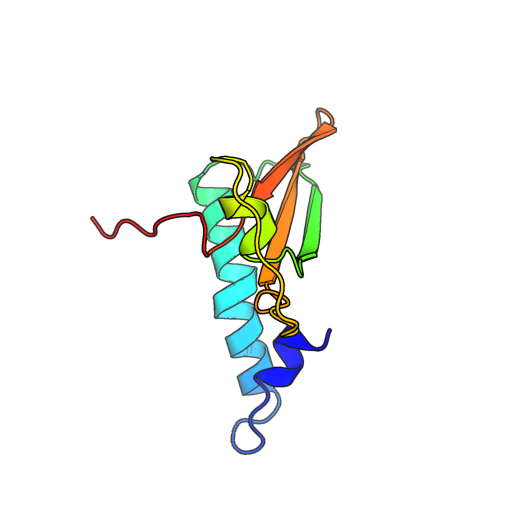1.00 81.31 91 LEU A CA 1
ATOM 702 C C . LEU A 1 91 ? -3.617 3.991 6.379 1.00 81.31 91 LEU A C 1
ATOM 704 O O . LEU A 1 91 ? -3.665 3.114 5.513 1.00 81.31 91 LEU A O 1
ATOM 708 N N . ASP A 1 92 ? -3.045 5.180 6.194 1.00 80.12 92 ASP A N 1
ATOM 709 C CA . ASP A 1 92 ? -2.449 5.665 4.951 1.00 80.12 92 ASP A CA 1
ATOM 710 C C . ASP A 1 92 ? -1.151 6.443 5.252 1.00 80.12 92 ASP A C 1
ATOM 712 O O . ASP A 1 92 ? -1.102 7.267 6.176 1.00 80.12 92 ASP A O 1
ATOM 716 N N . LEU A 1 93 ? -0.100 6.206 4.456 1.00 69.75 93 LEU A N 1
ATOM 717 C CA . LEU A 1 93 ? 1.208 6.864 4.590 1.00 69.75 93 LEU A CA 1
ATOM 718 C C . LEU A 1 93 ? 1.151 8.356 4.258 1.00 69.75 93 LEU A C 1
ATOM 720 O O . LEU A 1 93 ? 1.983 9.110 4.748 1.00 69.75 93 LEU A O 1
ATOM 72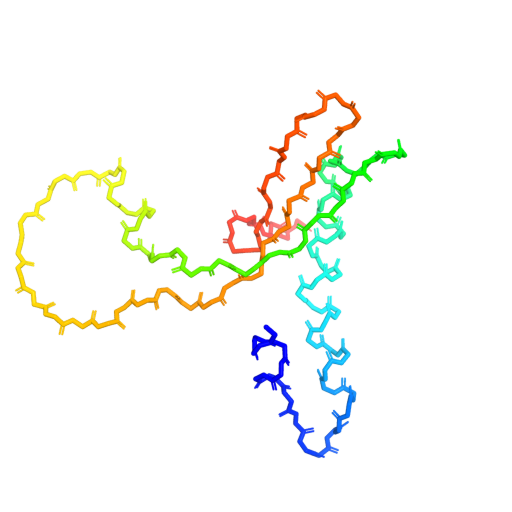4 N N . THR A 1 94 ? 0.209 8.801 3.418 1.00 63.50 94 THR A N 1
ATOM 725 C CA . THR A 1 94 ? 0.134 10.219 3.019 1.00 63.50 94 THR A CA 1
ATOM 726 C C . THR A 1 94 ? -0.631 11.087 4.012 1.00 63.50 94 THR A C 1
ATOM 728 O O . THR A 1 94 ? -0.461 12.303 4.016 1.00 63.50 94 THR A O 1
ATOM 731 N N . GLN A 1 95 ? -1.498 10.483 4.828 1.00 58.25 95 GLN A N 1
ATOM 732 C CA . GLN A 1 95 ? -2.286 11.194 5.842 1.00 58.25 95 GLN A CA 1
ATOM 733 C C . GLN A 1 95 ? -1.575 11.236 7.194 1.00 58.25 95 GLN A C 1
ATOM 735 O O . GLN A 1 95 ? -1.805 12.143 7.993 1.00 58.25 95 GLN A O 1
ATOM 740 N N . THR A 1 96 ? -0.673 10.287 7.433 1.00 50.25 96 THR A N 1
ATOM 741 C CA . THR A 1 96 ? 0.122 10.259 8.651 1.00 50.25 96 THR A CA 1
ATOM 742 C C . THR A 1 96 ? 1.384 11.072 8.431 1.00 50.25 96 THR A C 1
ATOM 744 O O . THR A 1 96 ? 2.335 10.609 7.807 1.00 50.25 96 THR A O 1
ATOM 747 N N . ALA A 1 97 ? 1.383 12.315 8.914 1.00 41.59 97 ALA A N 1
ATOM 748 C CA . ALA A 1 97 ? 2.588 13.124 8.944 1.00 41.59 97 ALA A CA 1
ATOM 749 C C . ALA A 1 97 ? 3.676 12.351 9.702 1.00 41.59 97 ALA A C 1
ATOM 751 O O . ALA A 1 97 ? 3.588 12.179 10.916 1.00 41.59 97 ALA A O 1
ATOM 752 N N . ILE A 1 98 ? 4.698 11.886 8.981 1.00 44.38 98 ILE A N 1
ATOM 753 C CA . ILE A 1 98 ? 5.957 11.445 9.576 1.00 44.38 98 ILE A CA 1
ATOM 754 C C . ILE A 1 98 ? 6.602 12.718 10.132 1.00 44.38 98 ILE A C 1
ATOM 756 O O . ILE A 1 98 ? 7.365 13.404 9.452 1.00 44.38 98 ILE A O 1
ATOM 760 N N . SER A 1 99 ? 6.208 13.111 11.341 1.00 38.50 99 SER A N 1
ATOM 761 C CA . SER A 1 99 ? 6.899 14.147 12.091 1.00 38.50 99 SER A CA 1
ATOM 762 C C . SER A 1 99 ? 8.226 13.547 12.535 1.00 38.50 99 SER A C 1
ATOM 764 O O . SER A 1 99 ? 8.270 12.801 13.511 1.00 38.50 99 SER A O 1
ATOM 766 N N . TRP A 1 100 ? 9.297 13.821 11.791 1.00 37.12 100 TRP A N 1
ATOM 767 C CA . TRP A 1 100 ? 10.637 13.595 12.313 1.00 37.12 100 TRP A CA 1
ATOM 768 C C . TRP A 1 100 ? 10.801 14.524 13.528 1.00 37.12 100 TRP A C 1
ATOM 770 O O . TRP A 1 100 ? 10.603 15.737 13.415 1.00 37.12 100 TRP A O 1
ATOM 780 N N . ALA A 1 101 ? 11.047 13.939 14.695 1.00 34.66 101 ALA A N 1
ATOM 781 C CA . ALA A 1 101 ? 11.437 14.649 15.909 1.00 34.66 101 ALA A CA 1
ATOM 782 C C . ALA A 1 101 ? 12.934 14.441 16.141 1.00 34.66 101 ALA A C 1
ATOM 784 O O . ALA A 1 101 ? 13.423 13.335 15.806 1.00 34.66 101 ALA A O 1
#

Sequence (101 aa):
VDLIVDGYDVYYGARSINYEIERRIISLLALADEQGYLHPGSHVNISVSHKSVKDEAWSSKKSDGNNDSITSSPPRIVLNVTDSKGKTEVLDLTQTAISWA